Protein AF-K2GTF3-F1 (afdb_monomer)

Organism: NCBI:txid1231392

Secondary structure (DSSP, 8-state):
----------------PPP-EEE-TTS-EEEE-SSSEEE---SS--HHHHHHHHHHIIIIIS---TT-EEEE-S-S---TT--EEEES-GGG----SS--SS--SEEEHHHHHGGGGS-S--

Solvent-accessible surface area (backbone atoms only — not comparable to full-atom values): 7410 Å² total; per-residue (Å²): 141,84,83,85,82,80,80,82,80,83,78,82,78,78,77,79,74,76,76,63,70,44,73,22,96,82,69,38,44,32,34,72,38,93,82,48,30,35,37,53,54,83,90,76,71,52,53,54,51,53,34,11,33,52,12,36,40,40,43,73,71,68,64,46,64,54,73,44,55,40,16,35,50,40,73,72,83,68,62,92,81,55,54,45,37,31,29,71,54,76,88,54,40,22,68,64,72,64,94,67,96,75,82,71,52,50,42,32,22,47,68,22,31,57,36,55,79,48,80,87,74,131

Sequence (122 aa):
MFATRVAATVSLLLAASPSAAFTAQNGLIVTERQPGFHVAWNGNAGAPAFWCAAGDYVIGSLGLPTDTQIYRVSPPVRRSGEGIDFGFDPAAAMPTGLLRLFGGRGLSAAYARQFCDTPAGR

Mean predicted aligned error: 8.97 Å

pLDDT: mean 84.77, std 15.9, range [38.78, 98.5]

Foldseek 3Di:
DDDDDDDDDDDDDPPPDPFDWDQFLLRWIWTADPPAIKTFDDQQDALLNLLLRRLRCVCPVVVHDQQQKKAFQDEQDDDPGDITGIHRDLVSHYQSNDDDPDDDRIDGSNVSNVSSPPPRDD

Radius of gyration: 20.54 Å; Cα contacts (8 Å, |Δi|>4): 204; chains: 1; bounding box: 32×74×56 Å

Structure (mmCIF, N/CA/C/O backbone):
data_AF-K2GTF3-F1
#
_entry.id   AF-K2GTF3-F1
#
loop_
_atom_site.group_PDB
_atom_site.id
_atom_site.type_symbol
_atom_site.label_atom_id
_atom_site.label_alt_id
_atom_site.label_comp_id
_atom_site.label_asym_id
_atom_site.label_entity_id
_atom_site.label_seq_id
_atom_site.pdbx_PDB_ins_code
_atom_site.Cartn_x
_atom_site.Cartn_y
_atom_site.Cartn_z
_atom_site.occupancy
_atom_site.B_iso_or_equiv
_atom_site.auth_seq_id
_atom_site.auth_comp_id
_atom_site.auth_asym_id
_atom_site.auth_atom_id
_atom_site.pdbx_PDB_model_num
ATOM 1 N N . MET A 1 1 ? -7.427 55.234 42.314 1.00 40.47 1 MET A N 1
ATOM 2 C CA . MET A 1 1 ? -7.334 55.725 40.916 1.00 40.47 1 MET A CA 1
ATOM 3 C C . MET A 1 1 ? -5.865 55.603 40.513 1.00 40.47 1 MET A C 1
ATOM 5 O O . MET A 1 1 ? -5.073 56.231 41.187 1.00 40.47 1 MET A O 1
ATOM 9 N N . PHE A 1 2 ? -5.370 54.775 39.587 1.00 43.44 2 PHE A N 1
ATOM 10 C CA . PHE A 1 2 ? -5.923 54.035 38.445 1.00 43.44 2 PHE A CA 1
ATOM 11 C C . PHE A 1 2 ? -5.202 52.681 38.269 1.00 43.44 2 PHE A C 1
ATOM 13 O O . PHE A 1 2 ? -4.114 52.469 38.792 1.00 43.44 2 PHE A O 1
ATOM 20 N N . ALA A 1 3 ? -5.875 51.777 37.558 1.00 48.19 3 ALA A N 1
ATOM 21 C CA . ALA A 1 3 ? -5.651 50.340 37.476 1.00 48.19 3 ALA A CA 1
ATOM 22 C C . ALA A 1 3 ? -4.443 49.909 36.624 1.00 48.19 3 ALA A C 1
ATOM 24 O O . ALA A 1 3 ? -4.242 50.392 35.510 1.00 48.19 3 ALA A O 1
ATOM 25 N N . THR A 1 4 ? -3.712 48.911 37.122 1.00 48.66 4 THR A N 1
ATOM 26 C CA . THR A 1 4 ? -2.670 48.171 36.402 1.00 48.66 4 THR A CA 1
ATOM 27 C C . THR A 1 4 ? -3.312 47.298 35.321 1.00 48.66 4 THR A C 1
ATOM 29 O O . THR A 1 4 ? -4.086 46.390 35.624 1.00 48.66 4 THR A O 1
ATOM 32 N N . ARG A 1 5 ? -3.019 47.571 34.045 1.00 54.03 5 ARG A N 1
ATOM 33 C CA . ARG A 1 5 ? -3.487 46.751 32.919 1.00 54.03 5 ARG A CA 1
ATOM 34 C C . ARG A 1 5 ? -2.669 45.462 32.853 1.00 54.03 5 ARG A C 1
ATOM 36 O O . ARG A 1 5 ? -1.515 45.487 32.440 1.00 54.03 5 ARG A O 1
ATOM 43 N N . VAL A 1 6 ? -3.273 44.342 33.239 1.00 55.66 6 VAL A N 1
ATOM 44 C CA . VAL A 1 6 ? -2.724 43.008 32.973 1.00 55.66 6 VAL A CA 1
ATOM 45 C C . VAL A 1 6 ? -2.980 42.696 31.499 1.00 55.66 6 VAL A C 1
ATOM 47 O O . VAL A 1 6 ? -4.112 42.442 31.093 1.00 55.66 6 VAL A O 1
ATOM 50 N N . ALA A 1 7 ? -1.936 42.789 30.678 1.00 57.78 7 ALA A N 1
ATOM 51 C CA . ALA A 1 7 ? -1.972 42.342 29.293 1.00 57.78 7 ALA A CA 1
ATOM 52 C C . ALA A 1 7 ? -1.951 40.806 29.278 1.00 57.78 7 ALA A C 1
ATOM 54 O O . ALA A 1 7 ? -0.934 40.191 29.589 1.00 57.78 7 ALA A O 1
ATOM 55 N N . ALA A 1 8 ? -3.088 40.187 28.966 1.00 58.66 8 ALA A N 1
ATOM 56 C CA . ALA A 1 8 ? -3.189 38.743 28.803 1.00 58.66 8 ALA A CA 1
ATOM 57 C C . ALA A 1 8 ? -2.592 38.332 27.446 1.00 58.66 8 ALA A C 1
ATOM 59 O O . ALA A 1 8 ? -3.206 38.523 26.397 1.00 58.66 8 ALA A O 1
ATOM 60 N N . THR A 1 9 ? -1.380 37.782 27.458 1.00 64.88 9 THR A N 1
ATOM 61 C CA . THR A 1 9 ? -0.751 37.131 26.305 1.00 64.88 9 THR A CA 1
ATOM 62 C C . THR A 1 9 ? -1.411 35.773 26.056 1.00 64.88 9 THR A C 1
ATOM 64 O O . THR A 1 9 ? -1.135 34.789 26.739 1.00 64.88 9 THR A O 1
ATOM 67 N N . VAL A 1 10 ? -2.301 35.707 25.062 1.00 65.81 10 VAL A N 1
ATOM 68 C CA . VAL A 1 10 ? -2.880 34.449 24.568 1.00 65.81 10 VAL A CA 1
ATOM 69 C C . VAL A 1 10 ? -1.793 33.692 23.802 1.00 65.81 10 VAL A C 1
ATOM 71 O O . VAL A 1 10 ? -1.449 34.043 22.677 1.00 65.81 10 VAL A O 1
ATOM 74 N N . SER A 1 11 ? -1.214 32.672 24.435 1.00 66.06 11 SER A N 1
ATOM 75 C CA . SER A 1 11 ? -0.253 31.769 23.793 1.00 66.06 11 SER A CA 1
ATOM 76 C C . SER A 1 11 ? -1.012 30.754 22.936 1.00 66.06 11 SER A C 1
ATOM 78 O O . SER A 1 11 ? -1.676 29.865 23.464 1.00 66.06 11 SER A O 1
ATOM 80 N N . LEU A 1 12 ? -0.938 30.901 21.611 1.00 66.75 12 LEU A N 1
ATOM 81 C CA . LEU A 1 12 ? -1.469 29.933 20.651 1.00 66.75 12 LEU A CA 1
ATOM 82 C C . LEU A 1 12 ? -0.566 28.683 20.662 1.00 66.75 12 LEU A C 1
ATOM 84 O O . LEU A 1 12 ? 0.505 28.671 20.058 1.00 66.75 12 LEU A O 1
ATOM 88 N N . LEU A 1 13 ? -0.969 27.637 21.385 1.00 67.81 13 LEU A N 1
ATOM 89 C CA . LEU A 1 13 ? -0.314 26.327 21.346 1.00 67.81 13 LEU A CA 1
ATOM 90 C C . LEU A 1 13 ? -0.648 25.647 20.010 1.00 67.81 13 LEU A C 1
ATOM 92 O O . LEU A 1 13 ? -1.731 25.087 19.849 1.00 67.81 13 LEU A O 1
ATOM 96 N N . LEU A 1 14 ? 0.273 25.694 19.042 1.00 63.25 14 LEU A N 1
ATOM 97 C CA . LEU A 1 14 ? 0.206 24.819 17.871 1.00 63.25 14 LEU A CA 1
ATOM 98 C C . LEU A 1 14 ? 0.446 23.380 18.343 1.00 63.25 14 LEU A C 1
ATOM 100 O O . LEU A 1 14 ? 1.579 22.993 18.630 1.00 63.25 14 LEU A O 1
ATOM 104 N N . ALA A 1 15 ? -0.619 22.584 18.433 1.00 60.94 15 ALA A N 1
ATOM 105 C CA . ALA A 1 15 ? -0.505 21.148 18.632 1.00 60.94 15 ALA A CA 1
ATOM 106 C C . ALA A 1 15 ? 0.137 20.529 17.380 1.00 60.94 15 ALA A C 1
ATOM 108 O O . ALA A 1 15 ? -0.522 20.328 16.359 1.00 60.94 15 ALA A O 1
ATOM 109 N N . ALA A 1 16 ? 1.439 20.245 17.450 1.00 58.34 16 ALA A N 1
ATOM 110 C CA . ALA A 1 16 ? 2.095 19.352 16.507 1.00 58.34 16 ALA A CA 1
ATOM 111 C C . ALA A 1 16 ? 1.402 17.988 16.624 1.00 58.34 16 ALA A C 1
ATOM 113 O O . ALA A 1 16 ? 1.560 17.284 17.621 1.00 58.34 16 ALA A O 1
ATOM 114 N N . SER A 1 17 ? 0.553 17.663 15.651 1.00 57.56 17 SER A N 1
ATOM 115 C CA . SER A 1 17 ? -0.161 16.389 15.641 1.00 57.56 17 SER A CA 1
ATOM 116 C C . SER A 1 17 ? 0.871 15.283 15.416 1.00 57.56 17 SER A C 1
ATOM 118 O O . SER A 1 17 ? 1.613 15.364 14.433 1.00 57.56 17 SER A O 1
ATOM 120 N N . PRO A 1 18 ? 0.982 14.281 16.304 1.00 57.50 18 PRO A N 1
ATOM 121 C CA . PRO A 1 18 ? 1.847 13.144 16.037 1.00 57.50 18 PRO A CA 1
ATOM 122 C C . PRO A 1 18 ? 1.365 12.480 14.744 1.00 57.50 18 PRO A C 1
ATOM 124 O O . PRO A 1 18 ? 0.177 12.186 14.615 1.00 57.50 18 PRO A O 1
ATOM 127 N N . SER A 1 19 ? 2.263 12.257 13.778 1.00 65.81 19 SER A N 1
ATOM 128 C CA . SER A 1 19 ? 1.955 11.386 12.640 1.00 65.81 19 SER A CA 1
ATOM 129 C C . SER A 1 19 ? 1.468 10.051 13.194 1.00 65.81 19 SER A C 1
ATOM 131 O O . SER A 1 19 ? 2.208 9.377 13.912 1.00 65.81 19 SER A O 1
ATOM 133 N N . ALA A 1 20 ? 0.222 9.689 12.892 1.00 76.75 20 ALA A N 1
ATOM 134 C CA . ALA A 1 20 ? -0.342 8.426 13.332 1.00 76.75 20 ALA A CA 1
ATOM 135 C C . ALA A 1 20 ? 0.446 7.284 12.676 1.00 76.75 20 ALA A C 1
ATOM 137 O O . ALA A 1 20 ? 0.457 7.136 11.452 1.00 76.75 20 ALA A O 1
ATOM 138 N N . ALA A 1 21 ? 1.154 6.515 13.501 1.00 89.75 21 ALA A N 1
ATOM 139 C CA . ALA A 1 21 ? 1.806 5.284 13.092 1.00 89.75 21 ALA A CA 1
ATOM 140 C C . ALA A 1 21 ? 0.839 4.122 13.345 1.00 89.75 21 ALA A C 1
ATOM 142 O O . ALA A 1 21 ? 0.367 3.932 14.465 1.00 89.75 21 ALA A O 1
ATOM 143 N N . PHE A 1 22 ? 0.536 3.361 12.302 1.00 95.06 22 PHE A N 1
ATOM 144 C CA . PHE A 1 22 ? -0.295 2.168 12.354 1.00 95.06 22 PHE A CA 1
ATOM 145 C C . PHE A 1 22 ? 0.589 0.924 12.317 1.00 95.06 22 PHE A C 1
ATOM 147 O O . PHE A 1 22 ? 1.468 0.806 11.465 1.00 95.06 22 PHE A O 1
ATOM 154 N N . THR A 1 23 ? 0.339 -0.023 13.215 1.00 95.44 23 THR A N 1
ATOM 155 C CA . THR A 1 23 ? 1.000 -1.329 13.187 1.00 95.44 23 THR A CA 1
ATOM 156 C C . THR A 1 23 ? 0.104 -2.311 12.451 1.00 95.44 23 THR A C 1
ATOM 158 O O . THR A 1 23 ? -0.978 -2.638 12.935 1.00 95.44 23 THR A O 1
ATOM 161 N N . ALA A 1 24 ? 0.556 -2.789 11.295 1.00 95.00 24 ALA A N 1
ATOM 162 C CA . ALA A 1 24 ? -0.153 -3.810 10.538 1.00 95.00 24 ALA A CA 1
ATOM 163 C C . ALA A 1 24 ? -0.113 -5.174 11.241 1.00 95.00 24 ALA A C 1
ATOM 165 O O . ALA A 1 24 ? 0.760 -5.440 12.068 1.00 95.00 24 ALA A O 1
ATOM 166 N N . GLN A 1 25 ? -1.012 -6.078 10.850 1.00 93.62 25 GLN A N 1
ATOM 167 C CA . GLN A 1 25 ? -1.088 -7.447 11.381 1.00 93.62 25 GLN A CA 1
ATOM 168 C C . GLN A 1 25 ? 0.239 -8.224 11.315 1.00 93.62 25 GLN A C 1
ATOM 170 O O . GLN A 1 25 ? 0.511 -9.054 12.177 1.00 93.62 25 GLN A O 1
ATOM 175 N N . ASN A 1 26 ? 1.094 -7.941 10.328 1.00 91.12 26 ASN A N 1
ATOM 176 C CA . ASN A 1 26 ? 2.421 -8.552 10.200 1.00 91.12 26 ASN A CA 1
ATOM 177 C C . ASN A 1 26 ? 3.542 -7.793 10.942 1.00 91.12 26 ASN A C 1
ATOM 179 O O . ASN A 1 26 ? 4.723 -8.060 10.717 1.00 91.12 26 ASN A O 1
ATOM 183 N N . GLY A 1 27 ? 3.188 -6.825 11.791 1.00 92.19 27 GLY A N 1
ATOM 184 C CA . GLY A 1 27 ? 4.109 -6.045 12.615 1.00 92.19 27 GLY A CA 1
ATOM 185 C C . GLY A 1 27 ? 4.848 -4.920 11.886 1.00 92.19 27 GLY A C 1
ATOM 186 O O . GLY A 1 27 ? 5.668 -4.245 12.508 1.00 92.19 27 GLY A O 1
ATOM 187 N N . LEU A 1 28 ? 4.596 -4.695 10.590 1.00 93.81 28 LEU A N 1
ATOM 188 C CA . LEU A 1 28 ? 5.167 -3.546 9.885 1.00 93.81 28 LEU A CA 1
ATOM 189 C C . LEU A 1 28 ? 4.485 -2.248 10.309 1.00 93.81 28 LEU A C 1
ATOM 191 O O . LEU A 1 28 ? 3.273 -2.200 10.515 1.00 93.81 28 LEU A O 1
ATOM 195 N N . ILE A 1 29 ? 5.283 -1.186 10.395 1.00 95.19 29 ILE A N 1
ATOM 196 C CA . ILE A 1 29 ? 4.806 0.144 10.761 1.00 95.19 29 ILE A CA 1
ATOM 197 C C . ILE A 1 29 ? 4.473 0.925 9.497 1.00 95.19 29 ILE A C 1
ATOM 199 O O . ILE A 1 29 ? 5.300 1.044 8.592 1.00 95.19 29 ILE A O 1
ATOM 203 N N . VAL A 1 30 ? 3.268 1.477 9.464 1.00 96.62 30 VAL A N 1
ATOM 204 C CA . VAL A 1 30 ? 2.765 2.344 8.406 1.00 96.62 30 VAL A CA 1
ATOM 205 C C . VAL A 1 30 ? 2.610 3.753 8.957 1.00 96.62 30 VAL A C 1
ATOM 207 O O . VAL A 1 30 ? 2.015 3.942 10.013 1.00 96.62 30 VAL A O 1
ATOM 210 N N . THR A 1 31 ? 3.142 4.748 8.262 1.00 95.56 31 THR A N 1
ATOM 211 C CA . THR A 1 31 ? 2.991 6.162 8.612 1.00 95.56 31 THR A CA 1
ATOM 212 C C . THR A 1 31 ? 2.341 6.915 7.468 1.00 95.56 31 THR A C 1
ATOM 214 O O . THR A 1 31 ? 2.673 6.714 6.299 1.00 95.56 31 THR A O 1
ATOM 217 N N . GLU A 1 32 ? 1.406 7.802 7.794 1.00 93.50 32 GLU A N 1
ATOM 218 C CA . GLU A 1 32 ? 0.817 8.681 6.789 1.00 93.50 32 GLU A CA 1
ATOM 219 C C . GLU A 1 32 ? 1.891 9.619 6.212 1.00 93.50 32 GLU A C 1
ATOM 221 O O . GLU A 1 32 ? 2.693 10.205 6.948 1.00 93.50 32 GLU A O 1
ATOM 226 N N . ARG A 1 33 ? 1.928 9.752 4.883 1.00 89.81 33 ARG A N 1
ATOM 227 C CA . ARG A 1 33 ? 2.887 10.603 4.172 1.00 89.81 33 ARG A CA 1
ATOM 228 C C . ARG A 1 33 ? 2.235 11.147 2.921 1.00 89.81 33 ARG A C 1
ATOM 230 O O . ARG A 1 33 ? 1.958 10.392 2.006 1.00 89.81 33 ARG A O 1
ATOM 237 N N . GLN A 1 34 ? 2.065 12.457 2.834 1.00 86.06 34 GLN A N 1
ATOM 238 C CA . GLN A 1 34 ? 1.396 13.043 1.679 1.00 86.06 34 GLN A CA 1
ATOM 239 C C . GLN A 1 34 ? 2.333 13.141 0.453 1.00 86.06 34 GLN A C 1
ATOM 241 O O . GLN A 1 34 ? 3.444 13.661 0.595 1.00 86.06 34 GLN A O 1
ATOM 246 N N . PRO A 1 35 ? 1.900 12.690 -0.745 1.00 88.69 35 PRO A N 1
ATOM 247 C CA . PRO A 1 35 ? 0.658 11.952 -1.012 1.00 88.69 35 PRO A CA 1
ATOM 248 C C . PRO A 1 35 ? 0.765 10.454 -0.647 1.00 88.69 35 PRO A C 1
ATOM 250 O O . PRO A 1 35 ? 1.701 9.781 -1.075 1.00 88.69 35 PRO A O 1
ATOM 253 N N . GLY A 1 36 ? -0.227 9.920 0.080 1.00 94.94 36 GLY A N 1
ATOM 254 C CA . GLY A 1 36 ? -0.315 8.492 0.425 1.00 94.94 36 GLY A CA 1
ATOM 255 C C . GLY A 1 36 ? 0.247 8.102 1.802 1.00 94.94 36 GLY A C 1
ATOM 256 O O . GLY A 1 36 ? -0.110 8.690 2.825 1.00 94.94 36 GLY A O 1
ATOM 257 N N . PHE A 1 37 ? 1.057 7.041 1.846 1.00 97.12 37 PHE A N 1
ATOM 258 C CA . PHE A 1 37 ? 1.601 6.490 3.091 1.00 97.12 37 PHE A CA 1
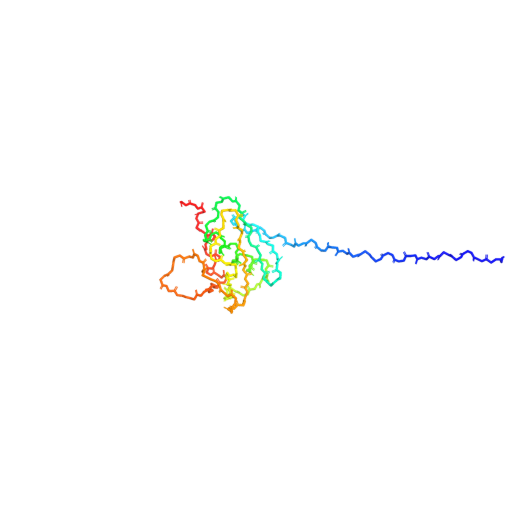ATOM 259 C C . PHE A 1 37 ? 2.900 5.707 2.880 1.00 97.12 37 PHE A C 1
ATOM 261 O O . PHE A 1 37 ? 3.178 5.190 1.798 1.00 97.12 37 PHE A O 1
ATOM 268 N N . HIS A 1 38 ? 3.694 5.601 3.942 1.00 96.06 38 HIS A N 1
ATOM 269 C CA . HIS A 1 38 ? 4.972 4.906 3.971 1.00 96.06 38 HIS A CA 1
ATOM 270 C C . HIS A 1 38 ? 4.895 3.659 4.847 1.00 96.06 38 HIS A C 1
ATOM 272 O O . HIS A 1 38 ? 4.443 3.728 5.983 1.00 96.06 38 HIS A O 1
ATOM 278 N N . VAL A 1 39 ? 5.395 2.530 4.355 1.00 95.56 39 VAL A N 1
ATOM 279 C CA . VAL A 1 39 ? 5.558 1.298 5.132 1.00 95.56 39 VAL A CA 1
ATOM 280 C C . VAL A 1 39 ? 7.043 1.102 5.420 1.00 95.56 39 VAL A C 1
ATOM 282 O O . VAL A 1 39 ? 7.837 0.920 4.495 1.00 95.56 39 VAL A O 1
ATOM 285 N N . ALA A 1 40 ? 7.417 1.136 6.697 1.00 93.62 40 ALA A N 1
ATOM 286 C CA . ALA A 1 40 ? 8.795 0.984 7.144 1.00 93.62 40 ALA A CA 1
ATOM 287 C C . ALA A 1 40 ? 9.292 -0.462 6.979 1.00 93.62 40 ALA A C 1
ATOM 289 O O . ALA A 1 40 ? 8.530 -1.419 7.109 1.00 93.62 40 ALA A O 1
ATOM 290 N N . TRP A 1 41 ? 10.590 -0.627 6.722 1.00 89.50 41 TRP A N 1
ATOM 291 C CA . TRP A 1 41 ? 11.238 -1.938 6.705 1.00 89.50 41 TRP A CA 1
ATOM 292 C C . TRP A 1 41 ? 11.669 -2.354 8.117 1.00 89.50 41 TRP A C 1
ATOM 294 O O . TRP A 1 41 ? 12.129 -1.521 8.894 1.00 89.50 41 TRP A O 1
ATOM 304 N N . ASN A 1 42 ? 11.555 -3.645 8.440 1.00 84.19 42 ASN A N 1
AT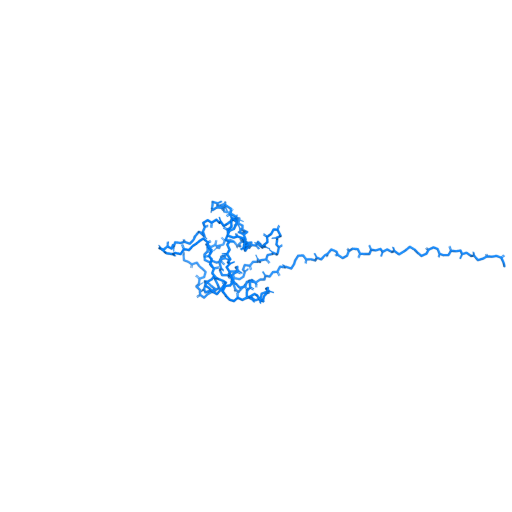OM 305 C CA . ASN A 1 42 ? 11.822 -4.178 9.783 1.00 84.19 42 ASN A CA 1
ATOM 306 C C . ASN A 1 42 ? 12.918 -5.262 9.849 1.00 84.19 42 ASN A C 1
ATOM 308 O O . ASN A 1 42 ? 13.026 -5.936 10.868 1.00 84.19 42 ASN A O 1
ATOM 312 N N . GLY A 1 43 ? 13.699 -5.485 8.788 1.00 76.62 43 GLY A N 1
ATOM 313 C CA . GLY A 1 43 ? 14.753 -6.512 8.773 1.00 76.62 43 GLY A CA 1
ATOM 314 C C . GLY A 1 43 ? 14.531 -7.662 7.791 1.00 76.62 43 GLY A C 1
ATOM 315 O O . GLY A 1 43 ? 15.499 -8.173 7.235 1.00 76.62 43 GLY A O 1
ATOM 316 N N . ASN A 1 44 ? 13.278 -8.068 7.549 1.00 71.19 44 ASN A N 1
ATOM 317 C CA . ASN A 1 44 ? 12.976 -9.283 6.772 1.00 71.19 44 ASN A CA 1
ATOM 318 C C . ASN A 1 44 ? 11.714 -9.168 5.890 1.00 71.19 44 ASN A C 1
ATOM 320 O O . ASN A 1 44 ? 11.038 -10.153 5.595 1.00 71.19 44 ASN A O 1
ATOM 324 N N . ALA A 1 45 ? 11.349 -7.952 5.478 1.00 81.56 45 ALA A N 1
ATOM 325 C CA . ALA A 1 45 ? 10.141 -7.730 4.688 1.00 81.56 45 ALA A CA 1
ATOM 326 C C . ALA A 1 45 ? 10.400 -7.877 3.178 1.00 81.56 45 ALA A C 1
ATOM 328 O O . ALA A 1 45 ? 11.030 -7.022 2.551 1.00 81.56 45 ALA A O 1
ATOM 329 N N . GLY A 1 46 ? 9.870 -8.946 2.577 1.00 88.06 46 GLY A N 1
ATOM 330 C CA . GLY A 1 46 ? 9.724 -9.073 1.123 1.00 88.06 46 GLY A CA 1
ATOM 331 C C . GLY A 1 46 ? 8.517 -8.290 0.592 1.00 88.06 46 GLY A C 1
ATOM 332 O O . GLY A 1 46 ? 7.687 -7.804 1.360 1.00 88.06 46 GLY A O 1
ATOM 333 N N . ALA A 1 47 ? 8.371 -8.189 -0.735 1.00 91.12 47 ALA A N 1
ATOM 334 C CA . ALA A 1 47 ? 7.247 -7.474 -1.352 1.00 91.12 47 ALA A CA 1
ATOM 335 C C . ALA A 1 47 ? 5.852 -7.885 -0.812 1.00 91.12 47 ALA A C 1
ATOM 337 O O . ALA A 1 47 ? 5.081 -6.972 -0.517 1.00 91.12 47 ALA A O 1
ATOM 338 N N . PRO A 1 48 ? 5.525 -9.179 -0.596 1.00 93.19 48 PRO A N 1
ATOM 339 C CA . PRO A 1 48 ? 4.236 -9.580 -0.017 1.00 93.19 48 PRO A CA 1
ATOM 340 C C . PRO A 1 48 ? 3.956 -8.963 1.358 1.00 93.19 48 PRO A C 1
ATOM 342 O O . PRO A 1 48 ? 2.845 -8.510 1.608 1.00 93.19 48 PRO A O 1
ATOM 345 N N . ALA A 1 49 ? 4.968 -8.870 2.228 1.00 93.44 49 ALA A N 1
ATOM 346 C CA . ALA A 1 49 ? 4.808 -8.303 3.567 1.00 93.44 49 ALA A CA 1
ATOM 347 C C . ALA A 1 49 ? 4.426 -6.815 3.509 1.00 93.44 49 ALA A C 1
ATOM 349 O O . ALA A 1 49 ? 3.545 -6.365 4.238 1.00 93.44 49 ALA A O 1
ATOM 350 N N . PHE A 1 50 ? 5.026 -6.058 2.591 1.00 94.69 50 PHE A N 1
ATOM 351 C CA . PHE A 1 50 ? 4.643 -4.664 2.388 1.00 94.69 50 PHE A CA 1
ATOM 352 C C . PHE A 1 50 ? 3.217 -4.515 1.846 1.00 94.69 50 PHE A C 1
ATOM 354 O O . PHE A 1 50 ? 2.499 -3.615 2.271 1.00 94.69 50 PHE A O 1
ATOM 361 N N . TRP A 1 51 ? 2.792 -5.396 0.935 1.00 96.25 51 TRP A N 1
ATOM 362 C CA . TRP A 1 51 ? 1.419 -5.386 0.424 1.00 96.25 51 TRP A CA 1
ATOM 363 C C . TRP A 1 51 ? 0.398 -5.783 1.496 1.00 96.25 51 TRP A C 1
ATOM 365 O O . TRP A 1 51 ? -0.649 -5.145 1.568 1.00 96.25 51 TRP A O 1
ATOM 375 N N . CYS A 1 52 ? 0.727 -6.733 2.378 1.00 96.12 52 CYS A N 1
ATOM 376 C CA . CYS A 1 52 ? -0.073 -7.013 3.573 1.00 96.12 52 CYS A CA 1
ATOM 377 C C . CYS A 1 52 ? -0.295 -5.735 4.390 1.00 96.12 52 CYS A C 1
ATOM 379 O O . CYS A 1 52 ? -1.438 -5.342 4.614 1.00 96.12 52 CYS A O 1
ATOM 381 N N . ALA A 1 53 ? 0.787 -5.049 4.769 1.00 96.94 53 ALA A N 1
ATOM 382 C CA . ALA A 1 53 ? 0.697 -3.847 5.590 1.00 96.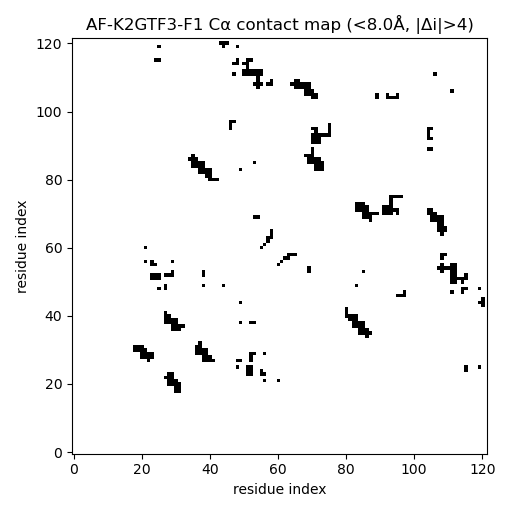94 53 ALA A CA 1
ATOM 383 C C . ALA A 1 53 ? -0.079 -2.717 4.904 1.00 96.94 53 ALA A C 1
ATOM 385 O O . ALA A 1 53 ? -0.874 -2.037 5.546 1.00 96.94 53 ALA A O 1
ATOM 386 N N . ALA A 1 54 ? 0.098 -2.553 3.591 1.00 97.88 54 ALA A N 1
ATOM 387 C CA . ALA A 1 54 ? -0.634 -1.564 2.814 1.00 97.88 54 ALA A CA 1
ATOM 388 C C . ALA A 1 54 ? -2.144 -1.852 2.770 1.00 97.88 54 ALA A C 1
ATOM 390 O O . ALA A 1 54 ? -2.946 -0.956 3.024 1.00 97.88 54 ALA A O 1
ATOM 391 N N . GLY A 1 55 ? -2.545 -3.094 2.479 1.00 98.00 55 GLY A N 1
ATOM 392 C CA . GLY A 1 55 ? -3.958 -3.482 2.455 1.00 98.00 55 GLY A CA 1
ATOM 393 C C . GLY 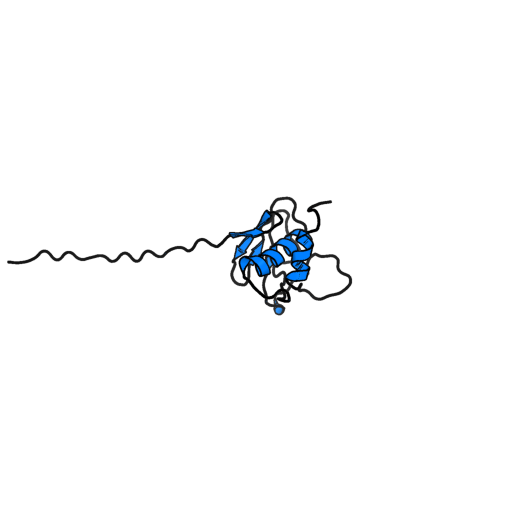A 1 55 ? -4.613 -3.393 3.832 1.00 98.00 55 GLY A C 1
ATOM 394 O O . GLY A 1 55 ? -5.736 -2.907 3.961 1.00 98.00 55 GLY A O 1
ATOM 395 N N . ASP A 1 56 ? -3.892 -3.815 4.869 1.00 97.94 56 ASP A N 1
ATOM 396 C CA . ASP A 1 56 ? -4.356 -3.755 6.251 1.00 97.94 56 ASP A CA 1
ATOM 397 C C . ASP A 1 56 ? -4.513 -2.316 6.750 1.00 97.94 56 ASP A C 1
ATOM 399 O O . ASP A 1 56 ? -5.520 -1.999 7.371 1.00 97.94 56 ASP A O 1
ATOM 403 N N . TYR A 1 57 ? -3.585 -1.420 6.408 1.00 97.94 57 TYR A N 1
ATOM 404 C CA . TYR A 1 57 ? -3.703 0.002 6.730 1.00 97.94 57 TYR A CA 1
ATOM 405 C C . T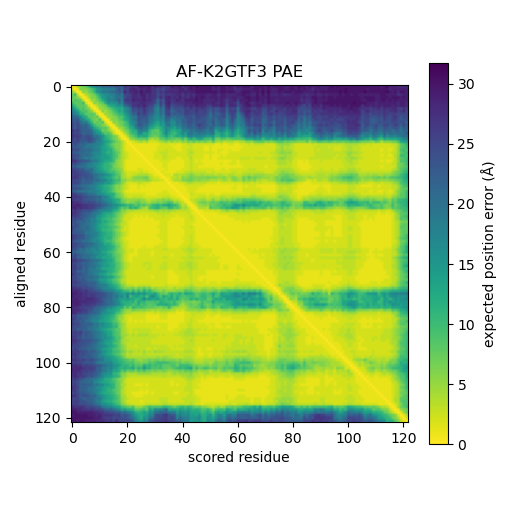YR A 1 57 ? -4.906 0.652 6.036 1.00 97.94 57 TYR A C 1
ATOM 407 O O . TYR A 1 57 ? -5.699 1.342 6.678 1.00 97.94 57 TYR A O 1
ATOM 415 N N . VAL A 1 58 ? -5.093 0.395 4.739 1.00 98.06 58 VAL A N 1
ATOM 416 C CA . VAL A 1 58 ? -6.196 0.978 3.959 1.00 98.06 58 VAL A CA 1
ATOM 417 C C . VAL A 1 58 ? -7.562 0.524 4.478 1.00 98.06 58 VAL A C 1
ATOM 419 O O . VAL A 1 58 ? -8.465 1.348 4.614 1.00 98.06 58 VAL A O 1
ATOM 422 N N . ILE A 1 59 ? -7.713 -0.758 4.817 1.00 98.00 59 ILE A N 1
ATOM 423 C CA . ILE A 1 59 ? -8.985 -1.294 5.324 1.00 98.00 59 ILE A CA 1
ATOM 424 C C . ILE A 1 59 ? -9.159 -0.984 6.815 1.00 98.00 59 ILE A C 1
ATOM 426 O O . ILE A 1 59 ? -10.208 -0.506 7.232 1.00 98.00 59 ILE A O 1
ATOM 430 N N . GLY A 1 60 ? -8.149 -1.288 7.627 1.00 96.06 60 GLY A N 1
ATOM 431 C CA . GLY A 1 60 ? -8.231 -1.266 9.086 1.00 96.06 60 GLY A CA 1
ATOM 432 C C . GLY A 1 60 ? -8.033 0.112 9.711 1.00 96.06 60 GLY A C 1
ATOM 433 O O . GLY A 1 60 ? -8.682 0.408 10.709 1.00 96.06 60 GLY A O 1
ATOM 434 N N . SER A 1 61 ? -7.171 0.957 9.137 1.00 96.06 61 SER A N 1
ATOM 435 C CA . SER A 1 61 ? -6.902 2.299 9.670 1.00 96.06 61 SER A CA 1
ATOM 436 C C . SER A 1 61 ? -7.670 3.390 8.935 1.00 96.06 61 SER A C 1
ATOM 438 O O . SER A 1 61 ? -8.221 4.274 9.583 1.00 96.06 61 SER A O 1
ATOM 440 N N . LEU A 1 62 ? -7.691 3.364 7.597 1.00 95.56 62 LEU A N 1
ATOM 441 C CA . LEU A 1 62 ? -8.366 4.401 6.806 1.00 95.56 62 LEU A CA 1
ATOM 442 C C . LEU A 1 62 ? -9.861 4.116 6.598 1.00 95.56 62 LEU A C 1
ATOM 444 O O . LEU A 1 62 ? -10.598 5.016 6.202 1.00 95.56 62 LEU A O 1
ATOM 448 N N . GLY A 1 63 ? -10.316 2.882 6.850 1.00 96.75 63 GLY A N 1
ATOM 449 C CA . GLY A 1 63 ? -11.717 2.486 6.678 1.00 96.75 63 GLY A CA 1
ATOM 450 C C . GLY A 1 63 ? -12.198 2.539 5.224 1.00 96.75 63 GLY A C 1
ATOM 451 O O . GLY A 1 63 ? -13.396 2.676 4.976 1.00 96.75 63 GLY A O 1
ATOM 452 N N . LEU A 1 64 ? -11.277 2.476 4.258 1.00 97.75 64 LEU A N 1
ATOM 453 C CA . LEU A 1 64 ? -11.611 2.585 2.843 1.00 97.75 64 LEU A CA 1
ATOM 454 C C . LEU A 1 64 ? -12.186 1.267 2.290 1.00 97.75 64 LEU A C 1
ATOM 456 O O . LEU A 1 64 ? -11.911 0.188 2.828 1.00 97.75 64 LEU A O 1
ATOM 460 N N . PRO A 1 65 ? -12.964 1.329 1.191 1.00 98.31 65 PRO A N 1
ATOM 461 C CA . PRO A 1 65 ? -13.540 0.151 0.551 1.00 98.31 65 PRO A CA 1
ATOM 462 C C . PRO A 1 65 ? -12.502 -0.913 0.180 1.00 98.31 65 PRO A C 1
ATOM 464 O O . PRO A 1 65 ? -11.370 -0.611 -0.201 1.00 98.31 65 PRO A O 1
ATOM 467 N N . THR A 1 66 ? -12.902 -2.181 0.241 1.00 97.44 66 THR A N 1
ATOM 468 C CA . THR A 1 66 ? -12.001 -3.321 -0.005 1.00 97.44 66 THR A CA 1
ATOM 469 C C . THR A 1 66 ? -11.463 -3.411 -1.442 1.00 97.44 66 THR A C 1
ATOM 471 O O . THR A 1 66 ? -10.402 -3.994 -1.671 1.00 97.44 66 THR A O 1
ATOM 474 N N . ASP A 1 67 ? -12.154 -2.807 -2.405 1.00 98.00 67 ASP A N 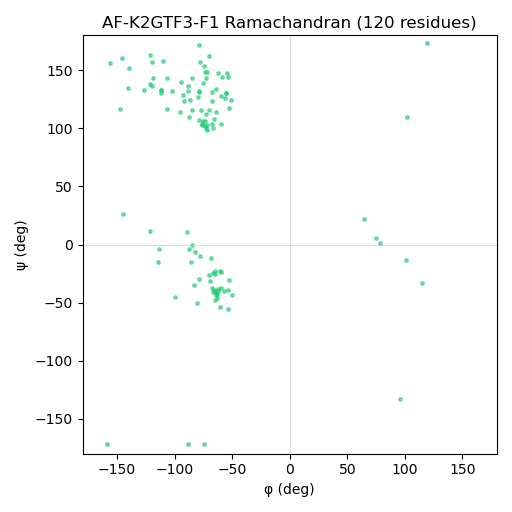1
ATOM 475 C CA . ASP A 1 67 ? -11.786 -2.714 -3.820 1.00 98.00 67 ASP A CA 1
ATOM 476 C C . ASP A 1 67 ? -10.884 -1.506 -4.145 1.00 98.00 67 ASP A C 1
ATOM 478 O O . ASP A 1 67 ? -10.384 -1.402 -5.271 1.00 98.00 67 ASP A O 1
ATOM 482 N N . THR A 1 68 ? -10.602 -0.646 -3.154 1.00 98.50 68 THR A N 1
ATOM 483 C CA . THR A 1 68 ? -9.698 0.510 -3.280 1.00 98.50 68 THR A CA 1
ATOM 484 C C . THR A 1 68 ? -8.363 0.084 -3.878 1.00 98.50 68 THR A C 1
ATOM 486 O O . THR A 1 68 ? -7.688 -0.798 -3.344 1.00 98.50 68 THR A O 1
ATOM 489 N N . GLN A 1 69 ? -7.968 0.721 -4.982 1.00 98.19 69 GLN A N 1
ATOM 490 C CA . GLN A 1 69 ? -6.701 0.429 -5.644 1.00 98.19 69 GLN A CA 1
ATOM 491 C C . GLN A 1 69 ? -5.536 1.112 -4.934 1.00 98.19 69 GLN A C 1
ATOM 493 O O . GLN A 1 69 ? -5.530 2.325 -4.743 1.00 98.19 69 GLN A O 1
ATOM 498 N N . ILE A 1 70 ? -4.528 0.316 -4.598 1.00 98.31 70 ILE A N 1
ATOM 499 C CA . ILE A 1 70 ? -3.288 0.737 -3.962 1.00 98.31 70 ILE A CA 1
ATOM 500 C C . ILE A 1 70 ? -2.154 0.551 -4.963 1.00 98.31 70 ILE A C 1
ATOM 502 O O . ILE A 1 70 ? -2.004 -0.517 -5.567 1.00 98.31 70 ILE A O 1
ATOM 506 N N . TYR A 1 71 ? -1.315 1.569 -5.093 1.00 97.69 71 TYR A N 1
ATOM 507 C CA . TYR A 1 71 ? -0.158 1.571 -5.973 1.00 97.69 71 TYR A CA 1
ATOM 508 C C . 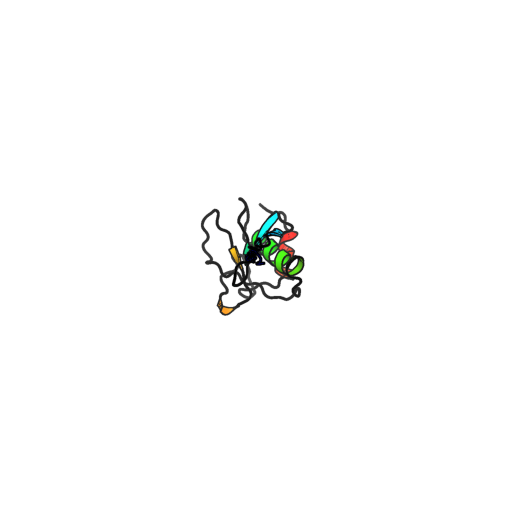TYR A 1 71 ? 1.105 1.763 -5.156 1.00 97.69 71 TYR A C 1
ATOM 510 O O . TYR A 1 71 ? 1.176 2.634 -4.293 1.00 97.69 71 TYR A O 1
ATOM 518 N N . ARG A 1 72 ? 2.138 0.983 -5.465 1.00 95.38 72 ARG A N 1
ATOM 519 C CA . ARG A 1 72 ? 3.492 1.351 -5.063 1.00 95.38 72 ARG A CA 1
ATOM 520 C C . ARG A 1 72 ? 3.882 2.599 -5.845 1.00 95.38 72 ARG A C 1
ATOM 522 O O . ARG A 1 72 ? 3.764 2.575 -7.065 1.00 95.38 72 ARG A O 1
ATOM 529 N N . VAL A 1 73 ? 4.395 3.623 -5.175 1.00 95.06 73 VAL A N 1
ATOM 530 C CA . VAL A 1 73 ? 4.880 4.853 -5.825 1.00 95.06 73 VAL A CA 1
ATOM 531 C C . VAL A 1 73 ? 6.389 5.049 -5.662 1.00 95.06 73 VAL A C 1
ATOM 533 O O . VAL A 1 73 ? 6.999 5.796 -6.422 1.00 95.06 73 VAL A O 1
ATOM 536 N N . SER A 1 74 ? 7.035 4.317 -4.744 1.00 89.31 74 SER A N 1
ATOM 537 C CA . SER A 1 74 ? 8.498 4.334 -4.632 1.00 89.31 74 SER A CA 1
ATOM 538 C C . SER A 1 74 ? 9.198 3.558 -5.767 1.00 89.31 74 SER A C 1
ATOM 540 O O . SER A 1 74 ? 8.670 2.537 -6.237 1.00 89.31 74 SER A O 1
ATOM 542 N N . PRO A 1 75 ? 10.412 3.973 -6.190 1.00 79.31 75 PRO A N 1
ATOM 543 C CA . PRO A 1 75 ? 11.180 3.296 -7.236 1.00 79.31 75 PRO A CA 1
ATOM 544 C C . PRO A 1 75 ? 11.380 1.793 -6.974 1.00 79.31 75 PRO A C 1
ATOM 546 O O . PRO A 1 75 ? 11.537 1.394 -5.818 1.00 79.31 75 PRO A O 1
ATOM 549 N N . PRO A 1 76 ? 11.378 0.935 -8.019 1.00 65.12 76 PRO A N 1
ATOM 550 C CA . PRO A 1 76 ? 11.382 -0.523 -7.899 1.00 65.12 76 PRO A CA 1
ATOM 551 C C . PRO A 1 76 ? 12.625 -1.099 -7.213 1.00 65.12 76 PRO A C 1
ATOM 553 O O . PRO A 1 76 ? 12.481 -2.009 -6.391 1.00 65.12 76 PRO A O 1
ATOM 556 N N . VAL A 1 77 ? 13.800 -0.547 -7.518 1.00 65.88 77 VAL A N 1
ATOM 557 C CA . VAL A 1 77 ? 15.068 -0.914 -6.884 1.00 65.88 77 VAL A CA 1
ATOM 558 C C . VAL A 1 77 ? 15.116 -0.272 -5.506 1.00 65.88 77 VAL A C 1
ATOM 560 O O . VAL A 1 77 ? 15.125 0.949 -5.399 1.00 65.88 77 VAL A O 1
ATOM 563 N N . ARG A 1 78 ? 15.133 -1.106 -4.470 1.00 71.88 78 ARG A N 1
ATOM 564 C CA . ARG A 1 78 ? 15.317 -0.674 -3.083 1.00 71.88 78 ARG A CA 1
ATOM 565 C C . ARG A 1 78 ? 16.713 -1.056 -2.640 1.00 71.88 78 ARG A C 1
ATOM 567 O O . ARG A 1 78 ? 17.183 -2.142 -2.992 1.00 71.88 78 ARG A O 1
ATOM 574 N N . ARG A 1 79 ? 17.358 -0.215 -1.840 1.00 70.31 79 ARG A N 1
ATOM 575 C CA . ARG A 1 79 ? 18.492 -0.681 -1.038 1.00 70.31 79 ARG A CA 1
ATOM 576 C C . ARG A 1 79 ? 17.974 -1.510 0.134 1.00 70.31 79 ARG A C 1
ATOM 578 O O . ARG A 1 79 ? 16.844 -1.339 0.592 1.00 70.31 79 ARG A O 1
ATOM 585 N N . SER A 1 80 ? 18.807 -2.427 0.621 1.00 70.06 80 SER A N 1
ATOM 586 C CA . SER A 1 80 ? 18.523 -3.124 1.877 1.00 70.06 80 SER A CA 1
ATOM 587 C C . SER A 1 80 ? 18.298 -2.090 2.982 1.00 70.06 80 SER A C 1
ATOM 589 O O . SER A 1 80 ? 19.107 -1.174 3.120 1.00 70.06 80 SER A O 1
ATOM 591 N N . GLY A 1 81 ? 17.214 -2.221 3.746 1.00 75.44 81 GLY A N 1
ATOM 592 C CA . GLY A 1 81 ? 16.848 -1.247 4.778 1.00 75.44 81 GLY A CA 1
ATOM 593 C C . GLY A 1 81 ? 15.749 -0.254 4.398 1.00 75.44 81 GLY A C 1
ATOM 594 O O . GLY A 1 81 ? 15.219 0.413 5.281 1.00 75.44 81 GLY A O 1
ATOM 595 N N . GLU A 1 82 ? 15.380 -0.144 3.119 1.00 85.88 82 GLU A N 1
ATOM 596 C CA . GLU A 1 82 ? 14.411 0.862 2.667 1.00 85.88 82 GLU A CA 1
ATOM 597 C C . GLU A 1 82 ? 12.958 0.370 2.738 1.00 85.88 82 GLU A C 1
ATOM 599 O O . GLU A 1 82 ? 12.624 -0.747 2.327 1.00 85.88 82 GLU A O 1
ATOM 604 N N . GLY A 1 83 ? 12.077 1.245 3.231 1.00 91.19 83 GLY A N 1
ATOM 605 C CA . GLY A 1 83 ? 10.628 1.052 3.194 1.00 91.19 83 GLY A CA 1
ATOM 606 C C . GLY A 1 83 ? 10.018 1.255 1.801 1.00 91.19 83 GLY A C 1
ATOM 607 O O . GLY A 1 83 ? 10.714 1.415 0.795 1.00 91.19 83 GLY A O 1
ATOM 608 N N . ILE A 1 84 ? 8.688 1.265 1.732 1.00 94.06 84 ILE A N 1
ATOM 609 C CA . ILE A 1 84 ? 7.940 1.525 0.496 1.00 94.06 84 ILE A CA 1
ATOM 610 C C . ILE A 1 84 ? 6.937 2.643 0.713 1.00 94.06 84 ILE A C 1
ATOM 612 O O . ILE A 1 84 ? 6.141 2.582 1.643 1.00 94.06 84 ILE A O 1
ATOM 616 N N . ASP A 1 85 ? 6.909 3.591 -0.218 1.00 95.75 85 ASP A N 1
ATOM 617 C CA . ASP A 1 85 ? 5.805 4.533 -0.341 1.00 95.75 85 ASP A CA 1
ATOM 618 C C . ASP A 1 85 ? 4.717 3.962 -1.257 1.00 95.75 85 ASP A C 1
ATOM 620 O O . ASP A 1 85 ? 4.986 3.464 -2.363 1.00 95.75 85 ASP A O 1
ATOM 624 N N . PHE A 1 86 ? 3.483 4.053 -0.781 1.00 97.62 86 PHE A N 1
ATOM 625 C CA . PHE A 1 86 ? 2.266 3.688 -1.485 1.00 97.62 86 PHE A CA 1
ATOM 626 C C . PHE A 1 86 ? 1.350 4.902 -1.623 1.00 97.62 86 PHE A C 1
ATOM 628 O O . PHE A 1 86 ? 1.409 5.847 -0.839 1.00 97.62 86 PHE A O 1
ATOM 635 N N . GLY A 1 87 ? 0.467 4.850 -2.611 1.00 97.50 87 GLY A N 1
ATOM 636 C CA . GLY A 1 87 ? -0.544 5.867 -2.843 1.00 97.50 87 GLY A CA 1
ATOM 637 C C . GLY A 1 87 ? -1.710 5.334 -3.664 1.00 97.50 87 GLY A C 1
ATOM 638 O O . GLY A 1 87 ? -1.809 4.137 -3.941 1.00 97.50 87 GLY A O 1
ATOM 639 N N . PHE A 1 88 ? -2.588 6.252 -4.059 1.00 97.44 88 PHE A N 1
ATOM 640 C CA . PHE A 1 88 ? -3.838 5.946 -4.760 1.00 97.44 88 PHE A CA 1
ATOM 641 C C . PHE A 1 88 ? -3.866 6.475 -6.205 1.00 97.44 88 PHE A C 1
ATOM 643 O O . PHE A 1 88 ? -4.818 6.205 -6.932 1.00 97.44 88 PHE A O 1
ATOM 650 N N . ASP A 1 89 ? -2.826 7.197 -6.640 1.00 96.06 89 ASP A N 1
ATOM 651 C CA . ASP A 1 89 ? -2.713 7.715 -8.007 1.00 96.06 89 ASP A CA 1
ATOM 652 C C . ASP A 1 89 ? -2.109 6.660 -8.961 1.00 96.06 89 ASP A C 1
ATOM 654 O O . ASP A 1 89 ? -0.936 6.294 -8.810 1.00 96.06 89 ASP A O 1
ATOM 658 N N . PRO A 1 90 ? -2.861 6.180 -9.971 1.00 96.06 90 PRO A N 1
ATOM 659 C CA . PRO A 1 90 ? -2.343 5.235 -10.956 1.00 96.06 90 PRO A CA 1
ATOM 660 C C . PRO A 1 90 ? -1.222 5.812 -11.832 1.00 96.06 90 PRO A C 1
ATOM 662 O O . PRO A 1 90 ? -0.408 5.038 -12.344 1.00 96.06 90 PRO A O 1
ATOM 665 N N . ALA A 1 91 ? -1.148 7.135 -12.021 1.00 95.94 91 ALA A N 1
ATOM 666 C CA . ALA A 1 91 ? -0.111 7.761 -12.844 1.00 95.94 91 ALA A CA 1
ATOM 667 C C . ALA A 1 91 ? 1.278 7.665 -12.191 1.00 95.94 91 ALA A C 1
ATOM 669 O O . ALA A 1 91 ? 2.283 7.508 -12.886 1.00 95.94 91 ALA A O 1
ATOM 670 N N . ALA A 1 92 ? 1.326 7.672 -10.857 1.00 94.12 92 ALA A N 1
ATOM 671 C CA . ALA A 1 92 ? 2.540 7.498 -10.062 1.00 94.12 92 ALA A CA 1
ATOM 672 C C . ALA A 1 92 ? 2.918 6.025 -9.820 1.00 94.12 92 ALA A C 1
ATOM 674 O O . ALA A 1 92 ? 3.920 5.743 -9.159 1.00 94.12 92 ALA A O 1
ATOM 675 N N . ALA A 1 93 ? 2.126 5.071 -10.323 1.00 95.19 93 ALA A N 1
ATOM 676 C CA . ALA A 1 93 ? 2.332 3.661 -10.035 1.00 95.19 93 ALA A CA 1
ATOM 677 C C . ALA A 1 93 ? 3.726 3.195 -10.476 1.00 95.19 93 ALA A C 1
ATOM 679 O O . ALA A 1 93 ? 4.233 3.591 -11.521 1.00 95.19 93 ALA A O 1
ATOM 680 N N . MET A 1 94 ? 4.329 2.290 -9.713 1.00 93.94 94 MET A N 1
ATOM 681 C CA . MET A 1 94 ? 5.617 1.629 -9.940 1.00 93.94 94 MET A CA 1
ATOM 682 C C . MET A 1 94 ? 5.423 0.107 -9.991 1.00 93.94 94 MET A C 1
ATOM 684 O O . MET A 1 94 ? 4.374 -0.393 -9.578 1.00 93.94 94 MET A O 1
ATOM 688 N N . PRO A 1 95 ? 6.385 -0.671 -10.526 1.00 92.94 95 PRO A N 1
ATOM 689 C CA . PRO A 1 95 ? 6.286 -2.127 -10.509 1.00 92.94 95 PRO A CA 1
ATOM 690 C C . PRO A 1 95 ? 6.086 -2.663 -9.085 1.00 92.94 95 PRO A C 1
ATOM 692 O O . PRO A 1 95 ? 6.841 -2.329 -8.165 1.00 92.94 95 PRO A O 1
ATOM 695 N N . THR A 1 96 ? 5.090 -3.531 -8.907 1.00 92.56 96 THR A N 1
ATOM 696 C CA . THR A 1 96 ? 4.631 -4.009 -7.588 1.00 92.56 96 THR A CA 1
ATOM 697 C C . THR A 1 96 ? 5.708 -4.746 -6.788 1.00 92.56 96 THR A C 1
ATOM 699 O O . THR A 1 96 ? 5.619 -4.825 -5.563 1.00 92.56 96 THR A O 1
ATOM 702 N N . GLY A 1 97 ? 6.725 -5.288 -7.466 1.00 89.75 97 GLY A N 1
ATOM 703 C CA . GLY A 1 97 ? 7.741 -6.159 -6.870 1.00 89.75 97 GLY A CA 1
ATOM 704 C C . GLY A 1 97 ? 7.236 -7.575 -6.570 1.00 89.75 97 GLY A C 1
ATOM 705 O O . GLY A 1 97 ? 7.967 -8.354 -5.971 1.00 89.75 97 GLY A O 1
ATOM 706 N N . LEU A 1 98 ? 6.003 -7.904 -6.970 1.00 90.38 98 LEU A N 1
ATOM 707 C CA . LEU A 1 98 ? 5.445 -9.252 -6.899 1.00 90.38 98 LEU A CA 1
ATOM 708 C C . LEU A 1 98 ? 5.650 -9.963 -8.237 1.00 90.38 98 LEU A C 1
ATOM 710 O O . LEU A 1 98 ? 5.433 -9.366 -9.293 1.00 90.38 98 LEU A O 1
ATOM 714 N N . LEU A 1 99 ? 5.992 -11.251 -8.197 1.00 89.12 99 LEU A N 1
ATOM 715 C CA . LEU A 1 99 ? 5.958 -12.096 -9.388 1.00 89.12 99 LEU A CA 1
ATOM 716 C C . LEU A 1 99 ? 4.495 -12.393 -9.741 1.00 89.12 99 LEU A C 1
ATOM 718 O O . LEU A 1 99 ? 3.798 -13.069 -8.986 1.00 89.12 99 LEU A O 1
ATOM 722 N N . ARG A 1 100 ? 4.014 -11.862 -10.869 1.00 87.75 100 ARG A N 1
ATOM 723 C CA . ARG A 1 100 ? 2.626 -12.024 -11.322 1.00 87.75 100 ARG A CA 1
ATOM 724 C C . ARG A 1 100 ? 2.573 -12.225 -12.832 1.00 87.75 100 ARG A C 1
ATOM 726 O O . ARG A 1 100 ? 3.208 -11.479 -13.568 1.00 87.75 100 ARG A O 1
ATOM 733 N N . LEU A 1 101 ? 1.781 -13.204 -13.270 1.00 84.75 101 LEU A N 1
ATOM 734 C CA . LEU A 1 101 ? 1.539 -13.479 -14.693 1.00 84.75 101 LEU A CA 1
ATOM 735 C C . LEU A 1 101 ? 0.515 -12.515 -15.309 1.00 84.75 101 LEU A C 1
ATOM 737 O O . LEU A 1 101 ? 0.589 -12.210 -16.493 1.00 84.75 101 LEU A O 1
ATOM 741 N N . PHE A 1 102 ? -0.429 -12.026 -14.499 1.00 82.94 102 PHE A N 1
ATOM 742 C CA . PHE A 1 102 ? -1.528 -11.167 -14.938 1.00 82.94 102 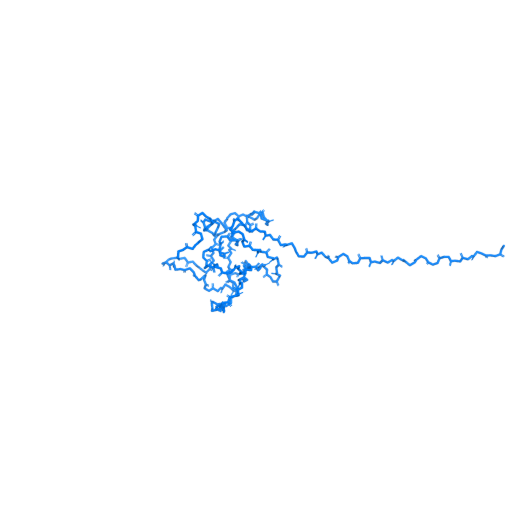PHE A CA 1
ATOM 743 C C . PHE A 1 102 ? -1.804 -10.050 -13.924 1.00 82.94 102 PHE A C 1
ATOM 745 O O . PHE A 1 102 ? -1.604 -10.220 -12.714 1.00 82.94 102 PHE A O 1
ATOM 752 N N . GLY A 1 103 ? -2.327 -8.928 -14.423 1.00 83.12 103 GLY A N 1
ATOM 753 C CA . GLY A 1 103 ? -2.807 -7.797 -13.630 1.00 83.12 103 GLY A CA 1
ATOM 754 C C . GLY A 1 103 ? -2.080 -6.480 -13.899 1.00 83.12 103 GLY A C 1
ATOM 755 O O . GLY A 1 103 ? -1.108 -6.420 -14.645 1.00 83.12 103 GLY A O 1
ATOM 756 N N . GLY A 1 104 ? -2.594 -5.411 -13.288 1.00 89.75 104 GLY A N 1
ATOM 757 C CA . GLY A 1 104 ? -2.041 -4.064 -13.403 1.00 89.75 104 GLY A CA 1
ATOM 758 C C . GLY A 1 104 ? -0.956 -3.746 -12.372 1.00 89.75 104 GLY A C 1
ATOM 759 O O . GLY A 1 104 ? -0.505 -4.595 -11.600 1.00 89.75 104 GLY A O 1
ATOM 760 N N . ARG A 1 105 ? -0.568 -2.467 -12.341 1.00 92.44 105 ARG A N 1
ATOM 761 C CA . ARG A 1 105 ? 0.425 -1.924 -11.396 1.00 92.44 105 ARG A CA 1
ATOM 762 C C . ARG A 1 105 ? -0.135 -1.689 -9.987 1.00 92.44 105 ARG A C 1
ATOM 764 O O . ARG A 1 105 ? 0.639 -1.408 -9.077 1.00 92.44 105 ARG A O 1
ATOM 771 N N . GLY A 1 106 ? -1.452 -1.796 -9.822 1.00 95.44 106 GLY A N 1
ATOM 772 C CA . GLY A 1 106 ? -2.147 -1.677 -8.543 1.00 95.44 106 GLY A CA 1
ATOM 773 C C . GLY A 1 106 ? -2.718 -3.005 -8.061 1.00 95.44 106 GLY A C 1
ATOM 774 O O . GLY A 1 106 ? -2.929 -3.934 -8.852 1.00 95.44 106 GLY A O 1
ATOM 775 N N . LEU A 1 107 ? -2.948 -3.082 -6.753 1.00 97.31 107 LEU A N 1
ATOM 776 C CA . LEU A 1 107 ? -3.714 -4.140 -6.101 1.00 97.31 107 LEU A CA 1
ATOM 777 C C . LEU A 1 107 ? -4.931 -3.522 -5.414 1.00 97.31 107 LEU A C 1
ATOM 779 O O . LEU A 1 107 ? -4.811 -2.461 -4.810 1.00 97.31 107 LEU A O 1
ATOM 783 N N . SER A 1 108 ? -6.070 -4.215 -5.412 1.00 97.94 108 SER A N 1
ATOM 784 C CA . SER A 1 108 ? -7.148 -3.884 -4.471 1.00 97.94 108 SER A CA 1
ATOM 785 C C . SER A 1 108 ? -6.672 -4.086 -3.029 1.00 97.94 108 SER A C 1
ATOM 787 O O . SER A 1 108 ? -5.936 -5.046 -2.771 1.00 97.94 108 SER A O 1
ATOM 789 N N . ALA A 1 109 ? -7.166 -3.282 -2.091 1.00 98.19 109 ALA A N 1
ATOM 790 C CA . ALA A 1 109 ? -6.850 -3.399 -0.671 1.00 98.19 109 ALA A CA 1
ATOM 791 C C . ALA A 1 109 ? -7.116 -4.808 -0.108 1.00 98.19 109 ALA A C 1
ATOM 793 O O . ALA A 1 109 ? -6.284 -5.334 0.630 1.00 98.19 109 ALA A O 1
ATOM 794 N N . ALA A 1 110 ? -8.206 -5.467 -0.523 1.00 97.19 110 ALA A N 1
ATOM 795 C CA . ALA A 1 110 ? -8.497 -6.853 -0.145 1.00 97.19 110 ALA A CA 1
ATOM 796 C C . ALA A 1 110 ? -7.408 -7.828 -0.602 1.00 97.19 110 ALA A C 1
ATOM 798 O O . ALA A 1 110 ? -6.854 -8.558 0.215 1.00 97.19 110 ALA A O 1
ATOM 799 N N . TYR A 1 111 ? -7.073 -7.825 -1.896 1.00 96.12 111 TYR A N 1
ATOM 800 C CA . TYR A 1 111 ? -6.017 -8.689 -2.434 1.00 96.12 111 TYR A CA 1
ATOM 801 C C . TYR A 1 111 ? -4.654 -8.422 -1.778 1.00 96.12 111 TYR A C 1
ATOM 803 O O . TYR A 1 111 ? -3.907 -9.352 -1.500 1.00 96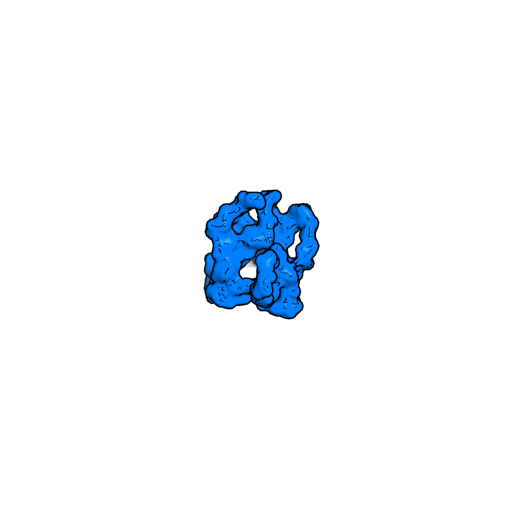.12 111 TYR A O 1
ATOM 811 N N . ALA A 1 112 ? -4.339 -7.160 -1.476 1.00 96.94 112 ALA A N 1
ATOM 812 C CA . ALA A 1 112 ? -3.121 -6.805 -0.757 1.00 96.94 112 ALA A CA 1
ATOM 813 C C . ALA A 1 112 ? -3.116 -7.379 0.678 1.00 96.94 112 ALA A C 1
ATOM 815 O O . ALA A 1 112 ? -2.127 -7.973 1.103 1.00 96.94 112 ALA A O 1
ATOM 816 N N . ARG A 1 113 ? -4.242 -7.291 1.399 1.00 96.25 113 ARG A N 1
ATOM 817 C CA . ARG A 1 113 ? -4.386 -7.816 2.766 1.00 96.25 113 ARG A CA 1
ATOM 818 C C . ARG A 1 113 ? -4.313 -9.347 2.845 1.00 96.25 113 ARG A C 1
ATOM 820 O O . ARG A 1 113 ? -3.885 -9.861 3.869 1.00 96.25 113 ARG A O 1
ATOM 827 N N . GLN A 1 114 ? -4.630 -10.081 1.773 1.00 94.81 114 GLN A N 1
ATOM 828 C CA . GLN A 1 114 ? -4.475 -11.549 1.734 1.00 94.81 114 GLN A CA 1
ATOM 829 C C . GLN A 1 114 ? -3.027 -12.014 1.956 1.00 94.81 114 GLN A C 1
ATOM 831 O O . GLN A 1 114 ? -2.795 -13.126 2.423 1.00 94.81 114 GLN A O 1
ATOM 836 N N . PHE A 1 115 ? -2.029 -11.168 1.678 1.00 93.62 115 PHE A N 1
ATOM 837 C CA . PHE A 1 115 ? -0.637 -11.505 1.980 1.00 93.62 115 PHE A CA 1
ATOM 838 C C . PHE A 1 115 ? -0.337 -11.554 3.486 1.00 93.62 115 PHE A C 1
ATOM 840 O O . PHE A 1 115 ? 0.726 -12.044 3.859 1.00 93.62 115 PHE A O 1
ATOM 847 N N . CYS A 1 116 ? -1.241 -11.077 4.350 1.00 91.44 116 CYS A N 1
ATOM 848 C CA . CYS A 1 116 ? -1.085 -11.172 5.802 1.00 91.44 116 CYS A CA 1
ATOM 849 C C . CYS A 1 116 ? -1.228 -12.605 6.323 1.00 91.44 116 CYS A C 1
ATOM 851 O O . CYS A 1 116 ? -0.612 -12.943 7.329 1.00 91.44 116 CYS A O 1
ATOM 853 N N . ASP A 1 117 ? -1.962 -13.458 5.606 1.00 80.88 117 ASP A N 1
ATOM 854 C CA . ASP A 1 117 ? -2.159 -14.865 5.971 1.00 80.88 117 ASP A CA 1
ATOM 855 C C . ASP A 1 117 ? -0.985 -15.753 5.520 1.00 80.88 117 ASP A C 1
ATOM 857 O O . ASP A 1 117 ? -0.923 -16.943 5.830 1.00 80.88 117 ASP A O 1
ATOM 861 N N . THR A 1 118 ? -0.033 -15.188 4.767 1.00 69.00 118 THR A N 1
ATOM 862 C CA . THR A 1 118 ? 1.168 -15.907 4.336 1.00 69.00 118 THR A CA 1
ATOM 863 C C . THR A 1 118 ? 2.242 -15.781 5.419 1.00 69.00 118 THR A C 1
ATOM 865 O O . THR A 1 118 ? 2.599 -14.654 5.768 1.00 69.00 118 THR A O 1
ATOM 868 N N . PRO A 1 119 ? 2.806 -16.887 5.947 1.00 56.41 119 PRO A N 1
ATOM 869 C CA . PRO A 1 119 ? 3.879 -16.801 6.931 1.00 56.41 119 PRO A CA 1
ATOM 870 C C . PRO A 1 119 ? 5.046 -15.987 6.361 1.00 56.41 119 PRO A C 1
ATOM 872 O O . PRO A 1 119 ? 5.539 -16.255 5.262 1.00 56.41 119 PRO A O 1
ATOM 875 N N . ALA A 1 120 ? 5.458 -14.956 7.099 1.00 54.16 120 ALA A N 1
ATOM 876 C CA . ALA A 1 120 ? 6.547 -14.082 6.701 1.00 54.16 120 ALA A CA 1
ATOM 877 C C . ALA A 1 120 ? 7.867 -14.869 6.688 1.00 54.16 120 ALA A C 1
ATOM 879 O O . ALA A 1 120 ? 8.416 -15.188 7.738 1.00 54.16 120 ALA A O 1
ATOM 880 N N . GLY A 1 121 ? 8.383 -15.149 5.492 1.00 47.16 121 GLY A N 1
ATOM 881 C CA . GLY A 1 121 ? 9.734 -15.670 5.303 1.00 47.16 121 GLY A CA 1
ATOM 882 C C . GLY A 1 121 ? 9.793 -17.170 5.031 1.00 47.16 121 GLY A C 1
ATOM 883 O O . GLY A 1 121 ? 9.629 -18.003 5.921 1.00 47.16 121 GLY A O 1
ATOM 884 N N . ARG A 1 122 ? 10.136 -17.496 3.789 1.00 38.78 122 ARG A N 1
ATOM 885 C CA . ARG A 1 122 ? 11.063 -18.583 3.509 1.00 38.78 122 ARG A CA 1
ATOM 886 C C . ARG A 1 122 ? 12.209 -18.004 2.694 1.00 38.78 122 ARG A C 1
ATOM 888 O O . ARG A 1 122 ? 11.908 -17.130 1.849 1.00 38.78 122 ARG A O 1
#